Protein AF-A0A6G2DPB8-F1 (afdb_monomer)

Radius of gyration: 15.59 Å; Cα contacts (8 Å, |Δi|>4): 39; chains: 1; bounding box: 39×32×36 Å

pLDDT: mean 87.25, std 3.52, range [74.88, 92.69]

InterPro domains:
  IPR002303 Valine-tRNA ligase [PTHR11946] (1-89)
  IPR009080 Aminoacyl-tRNA synthetase, class Ia, anticodon-binding [SSF47323] (1-90)
  IPR013155 Methionyl/Valyl/Leucyl/Isoleucyl-tRNA synthetase, anticodon-binding [PF08264] (1-89)

Organism: Streptococcus pneumoniae (NCBI:txid1313)

Secondary structure (DSSP, 8-state):
-IIIIIHHHHHHHHSS-HHHHHHHHHHHHHHHHHHHHHHTTT-HHHHHHHHHHHSSS-GGGSPPP---GGG--HHHHHHHHHHHHHHHH-

Nearest PDB structures (foldseek):
  7tjl-assembly1_A-2  TM=4.862E-01  e=3.530E+00  synthetic construct
  2x9p-assembly1_A  TM=6.148E-01  e=6.608E+00  Streptomyces natalensis
  7cm6-assembly1_A  TM=4.542E-01  e=9.626E+00  Homo sapiens

Mean predicted aligned error: 5.49 Å

Solvent-accessible surface area (backbone atoms only — not comparable to full-atom values): 5507 Å² total; per-residue (Å²): 97,76,81,55,53,52,58,64,45,47,62,50,65,71,48,92,51,65,66,59,30,54,53,52,52,51,54,52,52,54,52,49,54,51,50,37,64,72,42,27,91,81,41,51,70,66,33,39,58,56,41,51,75,77,43,95,69,60,66,88,80,45,82,79,86,73,91,59,73,91,74,68,52,70,68,62,50,53,54,54,51,55,52,51,54,55,64,72,71,109

Structure (mmCIF, N/CA/C/O backbone):
data_AF-A0A6G2DPB8-F1
#
_entry.id 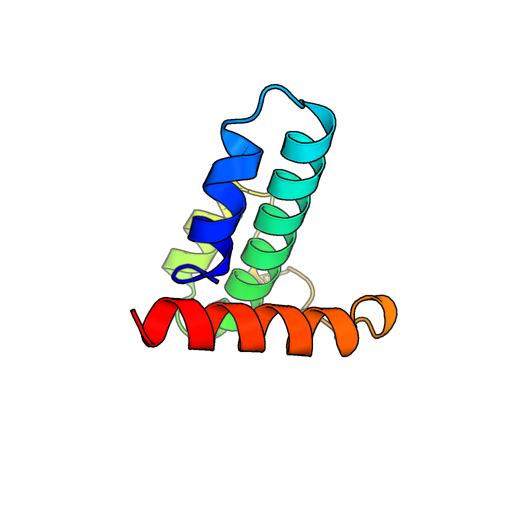  AF-A0A6G2DPB8-F1
#
loop_
_atom_site.group_PDB
_atom_site.id
_atom_site.type_symbol
_atom_site.label_atom_id
_atom_site.label_alt_id
_atom_site.label_comp_id
_atom_site.label_asym_id
_atom_site.label_entity_id
_atom_site.label_seq_id
_atom_site.pdbx_PDB_ins_code
_atom_site.Cartn_x
_atom_site.Cartn_y
_atom_site.Cartn_z
_atom_site.occupancy
_atom_site.B_iso_or_equiv
_atom_site.auth_seq_id
_atom_site.auth_comp_id
_atom_site.auth_asym_id
_atom_site.auth_atom_id
_atom_site.pdbx_PDB_model_num
ATOM 1 N N . PHE A 1 1 ? 6.139 -7.814 -1.017 1.00 74.88 1 PHE A N 1
ATOM 2 C CA . PHE A 1 1 ? 6.214 -6.379 -0.679 1.00 74.88 1 PHE A CA 1
ATOM 3 C C . PHE A 1 1 ? 7.506 -6.067 0.069 1.00 74.88 1 PHE A C 1
ATOM 5 O O . PHE A 1 1 ? 8.392 -5.509 -0.559 1.00 74.88 1 PHE A O 1
ATOM 12 N N . ALA A 1 2 ? 7.667 -6.501 1.326 1.00 78.62 2 ALA A N 1
ATOM 13 C CA . ALA A 1 2 ? 8.861 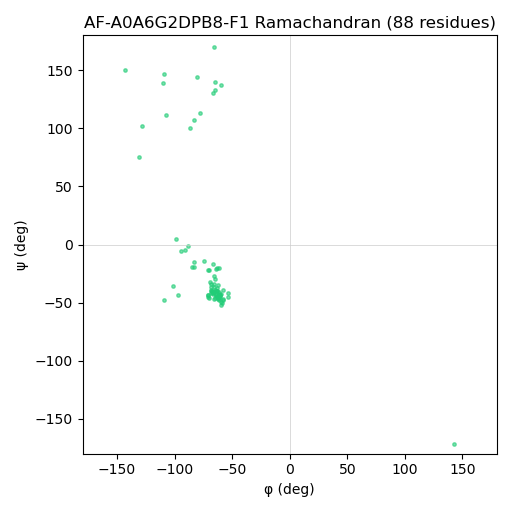-6.194 2.126 1.00 78.62 2 ALA A CA 1
ATOM 14 C C . ALA A 1 2 ? 10.181 -6.725 1.528 1.00 78.62 2 ALA A C 1
ATOM 16 O O . ALA A 1 2 ? 11.140 -5.979 1.446 1.00 78.62 2 ALA A O 1
ATOM 17 N N . ASP A 1 3 ? 10.200 -7.975 1.059 1.00 80.25 3 ASP A N 1
ATOM 18 C CA . ASP A 1 3 ? 11.432 -8.643 0.600 1.00 80.25 3 ASP A CA 1
ATOM 19 C C . ASP A 1 3 ? 11.994 -8.087 -0.722 1.00 80.25 3 ASP A C 1
ATOM 21 O O . ASP A 1 3 ? 13.182 -7.849 -0.856 1.00 80.25 3 ASP A O 1
ATOM 25 N N . TRP A 1 4 ? 11.129 -7.831 -1.706 1.00 83.50 4 TRP A N 1
ATOM 26 C CA . TRP A 1 4 ? 11.573 -7.429 -3.048 1.00 83.50 4 TRP A CA 1
ATOM 27 C C . TRP A 1 4 ? 11.277 -5.974 -3.372 1.00 83.50 4 TRP A C 1
ATOM 29 O O . TRP A 1 4 ? 12.138 -5.262 -3.864 1.00 83.50 4 TRP A O 1
ATOM 39 N N . TYR A 1 5 ? 10.052 -5.514 -3.119 1.00 83.69 5 TYR A N 1
ATOM 40 C CA . TYR A 1 5 ? 9.640 -4.189 -3.578 1.00 83.69 5 TYR A CA 1
ATOM 41 C C . TYR A 1 5 ? 10.337 -3.087 -2.777 1.00 83.69 5 TYR A C 1
ATOM 43 O O . TYR A 1 5 ? 10.895 -2.173 -3.367 1.00 83.69 5 TYR A O 1
ATOM 51 N N . VAL A 1 6 ? 10.388 -3.213 -1.446 1.00 84.69 6 VAL A N 1
ATOM 52 C CA . VAL A 1 6 ? 11.098 -2.237 -0.604 1.00 84.69 6 VAL A CA 1
ATOM 53 C C . VAL A 1 6 ? 12.585 -2.201 -0.951 1.00 84.69 6 VAL A C 1
ATOM 55 O O . VAL A 1 6 ? 13.125 -1.113 -1.120 1.00 84.69 6 VAL A O 1
ATOM 58 N N . GLU A 1 7 ? 13.222 -3.357 -1.141 1.00 85.94 7 GLU A N 1
ATOM 59 C CA . GLU A 1 7 ? 14.634 -3.439 -1.532 1.00 85.94 7 GLU A CA 1
ATOM 60 C C . GLU A 1 7 ? 14.908 -2.777 -2.890 1.00 85.94 7 GLU A C 1
ATOM 62 O O . GLU A 1 7 ? 15.786 -1.921 -2.976 1.00 85.94 7 GLU A O 1
ATOM 67 N N . LEU A 1 8 ? 14.104 -3.073 -3.919 1.00 83.62 8 LEU A N 1
ATOM 68 C CA . LEU A 1 8 ? 14.243 -2.467 -5.251 1.00 83.62 8 LEU A CA 1
ATOM 69 C C . LEU A 1 8 ? 14.034 -0.945 -5.228 1.00 83.62 8 LEU A C 1
ATOM 71 O O . LEU A 1 8 ? 14.699 -0.210 -5.949 1.00 83.62 8 LEU A O 1
ATOM 75 N N . THR A 1 9 ? 13.135 -0.444 -4.376 1.00 85.69 9 THR A N 1
ATOM 76 C CA . THR A 1 9 ? 12.865 1.001 -4.291 1.00 85.69 9 THR A CA 1
ATOM 77 C C . THR A 1 9 ? 13.956 1.803 -3.582 1.00 85.69 9 THR A C 1
ATOM 79 O O . THR A 1 9 ? 13.974 3.026 -3.716 1.00 85.69 9 THR A O 1
ATOM 82 N N . LYS A 1 10 ? 14.886 1.166 -2.852 1.00 85.62 10 LYS A N 1
ATOM 83 C CA . LYS A 1 10 ? 15.962 1.880 -2.139 1.00 85.62 10 LYS A CA 1
ATOM 84 C C . LYS A 1 10 ? 16.838 2.688 -3.088 1.00 85.62 10 LYS A C 1
ATOM 86 O O . LYS A 1 10 ? 17.151 3.830 -2.777 1.00 85.62 10 LYS A O 1
ATOM 91 N N . GLU A 1 11 ? 17.188 2.127 -4.243 1.00 84.81 11 GLU A N 1
ATOM 92 C CA . GLU A 1 11 ? 18.006 2.813 -5.249 1.00 84.81 11 GLU A CA 1
ATOM 93 C C . GLU A 1 11 ? 17.351 4.128 -5.695 1.00 84.81 11 GLU A C 1
ATOM 95 O O . GLU A 1 11 ? 17.973 5.188 -5.655 1.00 84.81 11 GLU A O 1
ATOM 100 N N . VAL A 1 12 ? 16.052 4.082 -6.003 1.00 84.69 12 VAL A N 1
ATOM 101 C CA . VAL A 1 12 ? 15.277 5.263 -6.409 1.00 84.69 12 VAL A CA 1
ATOM 102 C C . VAL A 1 12 ? 15.157 6.269 -5.262 1.00 84.69 12 VAL A C 1
ATOM 104 O O . VAL A 1 12 ? 15.315 7.472 -5.467 1.00 84.69 12 VAL A O 1
ATOM 107 N N . LEU A 1 13 ? 14.940 5.794 -4.033 1.00 82.50 13 LEU A N 1
ATOM 108 C CA . LEU A 1 13 ? 14.820 6.646 -2.847 1.00 82.50 13 LEU A CA 1
ATOM 109 C C . LEU A 1 13 ? 16.121 7.380 -2.484 1.00 82.50 13 LEU A C 1
ATOM 111 O O . LEU A 1 13 ? 16.045 8.458 -1.890 1.00 82.50 13 LEU A O 1
ATOM 115 N N . TYR A 1 14 ? 17.281 6.825 -2.843 1.00 85.25 14 TYR A N 1
ATOM 116 C CA . TYR A 1 14 ? 18.596 7.443 -2.643 1.00 85.25 14 TYR A CA 1
ATOM 117 C C . TYR A 1 14 ? 19.115 8.226 -3.858 1.00 85.25 14 TYR A C 1
ATOM 119 O O . TYR A 1 14 ? 20.150 8.876 -3.740 1.00 85.25 14 TYR A O 1
ATOM 127 N N . SER A 1 15 ? 18.417 8.191 -4.996 1.00 85.12 15 SER A N 1
ATOM 128 C CA . SER A 1 15 ? 18.786 8.959 -6.195 1.00 85.12 15 SER A CA 1
ATOM 129 C C . SER A 1 15 ? 18.663 10.476 -5.978 1.00 85.12 15 SER A C 1
ATOM 131 O O . SER A 1 15 ? 18.099 10.916 -4.984 1.00 85.12 15 SER A O 1
ATOM 133 N N . ASP A 1 16 ? 19.144 11.310 -6.899 1.00 83.94 16 ASP A N 1
ATOM 134 C CA . ASP A 1 16 ? 18.951 12.773 -6.826 1.00 83.94 16 ASP A CA 1
ATOM 135 C C . ASP A 1 16 ? 17.649 13.246 -7.505 1.00 83.94 16 ASP A C 1
ATOM 137 O O . ASP A 1 16 ? 17.338 14.438 -7.496 1.00 83.94 16 ASP A O 1
ATOM 141 N N . ASN A 1 17 ? 16.863 12.330 -8.089 1.00 86.69 17 ASN A N 1
ATOM 142 C CA . ASN A 1 17 ? 15.623 12.679 -8.779 1.00 86.69 17 ASN A CA 1
ATOM 143 C C . ASN A 1 17 ? 14.434 12.730 -7.808 1.00 86.69 17 ASN A C 1
ATOM 145 O O . ASN A 1 17 ? 13.851 11.709 -7.442 1.00 86.69 17 ASN A O 1
ATOM 149 N N . GLU A 1 18 ? 14.053 13.939 -7.403 1.00 85.38 18 GLU A N 1
ATOM 150 C CA . GLU A 1 18 ? 12.935 14.151 -6.480 1.00 85.38 18 GLU A CA 1
ATOM 151 C C . GLU A 1 18 ? 11.572 13.737 -7.062 1.00 85.38 18 GLU A C 1
ATOM 153 O O . GLU A 1 18 ? 10.711 13.285 -6.305 1.00 85.38 18 GLU A O 1
ATOM 158 N N . GLU A 1 19 ? 11.368 13.814 -8.382 1.00 86.75 19 GLU A N 1
ATOM 159 C CA . GLU A 1 19 ? 10.102 13.391 -9.000 1.00 86.75 19 GLU A CA 1
ATOM 160 C C . GLU A 1 19 ? 9.891 11.878 -8.840 1.00 86.75 19 GLU A C 1
ATOM 162 O O . GLU A 1 19 ? 8.844 11.433 -8.355 1.00 86.75 19 GLU A O 1
ATOM 167 N N . ASP A 1 20 ? 10.923 11.084 -9.131 1.00 84.81 20 ASP A N 1
ATOM 168 C CA . ASP A 1 20 ? 10.872 9.622 -9.018 1.00 84.81 20 ASP A CA 1
ATOM 169 C C . ASP A 1 20 ? 10.707 9.163 -7.563 1.00 84.81 20 ASP A C 1
ATOM 171 O O . ASP A 1 20 ? 10.002 8.184 -7.279 1.00 84.81 20 ASP A O 1
ATOM 175 N N . LYS A 1 21 ? 11.296 9.895 -6.607 1.00 85.62 21 LYS A N 1
ATOM 176 C CA . LYS A 1 21 ? 11.094 9.643 -5.173 1.00 85.62 21 LYS A CA 1
ATOM 177 C C . LYS A 1 21 ? 9.644 9.836 -4.765 1.00 85.62 21 LYS A C 1
ATOM 179 O O . LYS A 1 21 ? 9.108 9.005 -4.028 1.00 85.62 21 LYS A O 1
ATOM 184 N N . VAL A 1 22 ? 9.012 10.924 -5.206 1.00 88.38 22 VAL A N 1
ATOM 185 C CA . VAL A 1 22 ? 7.615 11.224 -4.863 1.00 88.38 22 VAL A CA 1
ATOM 186 C C . VAL A 1 22 ? 6.688 10.153 -5.428 1.00 88.38 22 VAL A C 1
ATOM 188 O O . VAL A 1 22 ? 5.823 9.650 -4.702 1.00 88.38 22 VAL A O 1
ATOM 191 N N . ILE A 1 23 ? 6.903 9.742 -6.681 1.00 88.62 23 ILE A N 1
ATOM 192 C CA . ILE A 1 23 ? 6.134 8.666 -7.317 1.00 88.62 23 ILE A CA 1
ATOM 193 C C . ILE A 1 23 ? 6.300 7.364 -6.524 1.00 88.62 23 ILE A C 1
ATOM 195 O O . ILE A 1 23 ? 5.313 6.766 -6.092 1.00 88.62 23 ILE A O 1
ATOM 199 N N . THR A 1 24 ? 7.540 6.965 -6.246 1.00 87.69 24 THR A N 1
ATOM 200 C CA . THR A 1 24 ? 7.850 5.711 -5.544 1.00 87.69 24 THR A CA 1
ATOM 201 C C . THR A 1 24 ? 7.251 5.670 -4.136 1.00 87.69 24 THR A C 1
ATOM 203 O O . THR A 1 24 ? 6.627 4.680 -3.750 1.00 87.69 24 THR A O 1
ATOM 206 N N . ARG A 1 25 ? 7.360 6.766 -3.371 1.00 88.06 25 ARG A N 1
ATOM 207 C CA . ARG A 1 25 ? 6.734 6.891 -2.041 1.00 88.06 25 ARG A CA 1
ATOM 208 C C . ARG A 1 25 ? 5.215 6.784 -2.111 1.00 88.06 25 ARG A C 1
ATOM 210 O O . ARG A 1 25 ? 4.617 6.122 -1.266 1.00 88.06 25 ARG A O 1
ATOM 217 N N . SER A 1 26 ? 4.600 7.393 -3.122 1.00 89.69 26 SER A N 1
ATOM 218 C CA . SER A 1 26 ? 3.148 7.341 -3.314 1.00 89.69 26 SER A CA 1
ATOM 219 C C . SER A 1 26 ? 2.672 5.912 -3.584 1.00 89.69 26 SER A C 1
ATOM 221 O O . SER A 1 26 ? 1.700 5.463 -2.978 1.00 89.69 26 SER A O 1
ATOM 223 N N . VAL A 1 27 ? 3.390 5.159 -4.426 1.00 90.94 27 VAL A N 1
ATOM 224 C CA . VAL A 1 27 ? 3.060 3.752 -4.712 1.00 90.94 27 VAL A CA 1
ATOM 225 C C . VAL A 1 27 ? 3.288 2.857 -3.487 1.00 90.94 27 VAL A C 1
ATOM 227 O O . VAL A 1 27 ? 2.460 1.986 -3.201 1.00 90.94 27 VAL A O 1
ATOM 230 N N . LEU A 1 28 ? 4.362 3.090 -2.720 1.00 89.81 28 LEU A N 1
ATOM 231 C CA . LEU A 1 28 ? 4.630 2.383 -1.461 1.00 89.81 28 LEU A CA 1
ATOM 232 C C . LEU A 1 28 ? 3.499 2.583 -0.447 1.00 89.81 28 LEU A C 1
ATOM 234 O O . LEU A 1 28 ? 2.983 1.600 0.087 1.00 89.81 28 LEU A O 1
ATOM 238 N N . LEU A 1 29 ? 3.087 3.833 -0.218 1.00 90.25 29 LEU A N 1
ATOM 239 C CA . LEU A 1 29 ? 1.990 4.162 0.694 1.00 90.25 29 LEU A CA 1
ATOM 240 C C . LEU A 1 29 ? 0.660 3.573 0.221 1.00 90.25 29 LEU A C 1
ATOM 242 O O . LEU A 1 29 ? -0.052 2.967 1.018 1.00 90.25 29 LEU A O 1
ATOM 246 N N . TYR A 1 30 ? 0.351 3.684 -1.074 1.00 90.44 30 TYR A N 1
ATOM 247 C CA . TYR A 1 30 ? -0.858 3.095 -1.648 1.00 90.44 30 TYR A CA 1
ATOM 248 C C . TYR A 1 30 ? -0.908 1.579 -1.428 1.00 90.44 30 TYR A C 1
ATOM 250 O O . TYR A 1 30 ? -1.916 1.042 -0.973 1.00 90.44 30 TYR A O 1
ATOM 258 N N . THR A 1 31 ? 0.190 0.878 -1.713 1.00 90.88 31 THR A N 1
ATOM 259 C CA . THR A 1 31 ? 0.253 -0.582 -1.570 1.00 90.88 31 THR A CA 1
ATOM 260 C C . THR A 1 31 ? 0.168 -1.000 -0.102 1.00 90.88 31 THR A C 1
ATOM 262 O O . THR A 1 31 ? -0.536 -1.958 0.222 1.00 90.88 31 THR A O 1
ATOM 265 N N . LEU A 1 32 ? 0.834 -0.265 0.795 1.00 90.31 32 LEU A N 1
ATOM 266 C CA . LEU A 1 32 ? 0.771 -0.502 2.235 1.00 90.31 32 LEU A CA 1
ATOM 267 C C . LEU A 1 32 ? -0.658 -0.333 2.775 1.00 90.31 32 LEU A C 1
ATOM 269 O O . LEU A 1 32 ? -1.130 -1.221 3.479 1.00 90.31 32 LEU A O 1
ATOM 273 N N . ASP A 1 33 ? -1.375 0.730 2.389 1.00 90.12 33 ASP A N 1
ATOM 274 C CA . ASP A 1 33 ? -2.789 0.940 2.750 1.00 90.12 33 ASP A CA 1
ATOM 275 C C . ASP A 1 33 ? -3.658 -0.269 2.366 1.00 90.12 33 ASP A C 1
ATOM 277 O O . ASP A 1 33 ? -4.445 -0.763 3.176 1.00 90.12 33 ASP A O 1
ATOM 281 N N . LYS A 1 34 ? -3.485 -0.807 1.153 1.00 90.88 34 LYS A N 1
ATOM 282 C CA . LYS A 1 34 ? -4.248 -1.982 0.703 1.00 90.88 34 LYS A CA 1
ATOM 283 C C . LYS A 1 34 ? -3.901 -3.234 1.506 1.00 90.88 34 LYS A C 1
ATOM 285 O O . LYS A 1 34 ? -4.812 -3.968 1.883 1.00 90.88 34 LYS A O 1
ATOM 290 N N . ILE A 1 35 ? -2.622 -3.458 1.815 1.00 90.94 35 ILE A N 1
ATOM 291 C CA . ILE A 1 35 ? -2.185 -4.588 2.649 1.00 90.94 35 ILE A CA 1
ATOM 292 C C . ILE A 1 35 ? -2.789 -4.487 4.054 1.00 90.94 35 ILE A C 1
ATOM 294 O O . ILE A 1 35 ? -3.320 -5.479 4.551 1.00 90.94 35 ILE A O 1
ATOM 298 N N . LEU A 1 36 ? -2.761 -3.305 4.678 1.00 90.44 36 LEU A N 1
ATOM 299 C CA . LEU A 1 36 ? -3.325 -3.094 6.014 1.00 90.44 36 LEU A CA 1
ATOM 300 C C . LEU A 1 36 ? -4.827 -3.397 6.043 1.00 90.44 36 LEU A C 1
ATOM 302 O O . LEU A 1 36 ? -5.281 -4.111 6.934 1.00 90.44 36 LEU A O 1
ATOM 306 N N . ARG A 1 37 ? -5.586 -2.945 5.036 1.00 90.12 37 ARG A N 1
ATOM 307 C CA . ARG A 1 37 ? -7.032 -3.223 4.932 1.00 90.12 37 ARG A CA 1
ATOM 308 C C . ARG A 1 37 ? -7.336 -4.709 4.774 1.00 90.12 37 ARG A C 1
ATOM 310 O O . ARG A 1 37 ? -8.288 -5.204 5.368 1.00 90.12 37 ARG A O 1
ATOM 317 N N . LEU A 1 38 ? -6.532 -5.426 3.988 1.00 91.00 38 LEU A N 1
ATOM 318 C CA . LEU A 1 38 ? -6.672 -6.877 3.821 1.00 91.00 38 LEU A CA 1
ATOM 319 C C . LEU A 1 38 ? -6.318 -7.641 5.104 1.00 91.00 38 LEU A C 1
ATOM 321 O O . LEU A 1 38 ? -6.921 -8.672 5.390 1.00 91.00 38 LEU A O 1
ATOM 325 N N . LEU A 1 39 ? -5.349 -7.138 5.871 1.00 92.12 39 LEU A N 1
ATOM 326 C CA . LEU A 1 39 ? -4.843 -7.776 7.086 1.00 92.12 39 LEU A CA 1
ATOM 327 C C . LEU A 1 39 ? -5.673 -7.451 8.336 1.00 92.12 39 LEU A C 1
ATOM 329 O O . LEU A 1 39 ? -5.609 -8.183 9.325 1.00 92.12 39 LEU A O 1
ATOM 333 N N . HIS A 1 40 ? -6.467 -6.380 8.297 1.00 89.69 40 HIS A N 1
ATOM 334 C CA . HIS A 1 40 ? -7.246 -5.897 9.433 1.00 89.69 40 HIS A CA 1
ATOM 335 C C . HIS A 1 40 ? -8.165 -6.946 10.091 1.00 89.69 40 HIS A C 1
ATOM 337 O O . HIS A 1 40 ? -8.147 -7.036 11.319 1.00 89.69 40 HIS A O 1
ATOM 343 N N . PRO A 1 41 ? -8.887 -7.813 9.346 1.00 90.00 41 PRO A N 1
ATOM 344 C CA . PRO A 1 41 ? -9.707 -8.867 9.953 1.00 90.00 41 PRO A CA 1
ATOM 345 C C . PRO A 1 41 ? -8.912 -9.890 10.782 1.00 90.00 41 PRO A C 1
ATOM 347 O O . PRO A 1 41 ? -9.493 -10.591 11.605 1.00 90.00 41 PRO A O 1
ATOM 350 N N . ILE A 1 42 ? -7.597 -9.998 10.555 1.00 92.69 42 ILE A N 1
ATOM 351 C CA . ILE A 1 42 ? -6.708 -10.951 11.232 1.00 92.69 42 ILE A CA 1
ATOM 352 C C . ILE A 1 42 ? -5.981 -10.277 12.404 1.00 92.69 42 ILE A C 1
ATOM 354 O O . ILE A 1 42 ? -5.871 -10.861 13.480 1.00 92.69 42 ILE A O 1
ATOM 358 N N . MET A 1 43 ? -5.478 -9.051 12.211 1.00 91.50 43 MET A N 1
ATOM 359 C CA . MET A 1 43 ? -4.706 -8.304 13.215 1.00 91.50 43 MET A CA 1
ATOM 360 C C . MET A 1 43 ? -5.234 -6.870 13.383 1.00 91.50 43 MET A C 1
ATOM 362 O O . MET A 1 43 ? -4.597 -5.919 12.917 1.00 91.50 43 MET A O 1
ATOM 366 N N . PRO A 1 44 ? -6.378 -6.678 14.061 1.00 88.88 44 PRO A N 1
ATOM 367 C CA . PRO A 1 44 ? -7.079 -5.396 14.061 1.00 88.88 44 PRO A CA 1
ATOM 368 C C . PRO A 1 44 ? -6.310 -4.277 14.770 1.00 88.88 44 PRO A C 1
ATOM 370 O O . PRO A 1 44 ? -6.233 -3.171 14.253 1.00 88.88 44 PRO A O 1
ATOM 373 N N . PHE A 1 45 ? -5.679 -4.558 15.912 1.00 90.06 45 PHE A N 1
ATOM 374 C CA . PHE A 1 45 ? -5.012 -3.519 16.707 1.00 90.06 45 PHE A CA 1
ATOM 375 C C . PHE A 1 45 ? -3.735 -2.981 16.051 1.00 90.06 45 PHE A C 1
ATOM 377 O O . PHE A 1 45 ? -3.516 -1.777 16.017 1.00 90.06 45 PHE A O 1
ATOM 384 N N . VAL A 1 46 ? -2.901 -3.869 15.500 1.00 90.12 46 VAL A N 1
ATOM 385 C CA . VAL A 1 46 ? -1.638 -3.472 14.855 1.00 90.12 46 VAL A CA 1
ATOM 386 C C . VAL A 1 46 ? -1.910 -2.705 13.564 1.00 90.12 46 VAL A C 1
ATOM 388 O O . VAL A 1 46 ? -1.250 -1.712 13.280 1.00 90.12 46 VAL A O 1
ATOM 391 N N . THR A 1 47 ? -2.889 -3.159 12.777 1.00 90.81 47 THR A N 1
ATOM 392 C CA . THR A 1 47 ? -3.247 -2.493 11.519 1.00 90.81 47 THR A CA 1
ATOM 393 C C . THR A 1 47 ? -3.890 -1.130 11.750 1.00 90.81 47 THR A C 1
ATOM 395 O O . THR A 1 47 ? -3.581 -0.214 10.997 1.00 90.81 47 THR A O 1
ATOM 398 N N . GLU A 1 48 ? -4.705 -0.971 12.798 1.00 89.00 48 GLU A N 1
ATOM 399 C CA . GLU A 1 48 ? -5.297 0.316 13.184 1.00 89.00 48 GLU A CA 1
ATOM 400 C C . GLU A 1 48 ? -4.227 1.327 13.620 1.00 89.00 48 GLU A C 1
ATOM 402 O O . GLU A 1 48 ? -4.224 2.457 13.140 1.00 89.00 48 GLU A O 1
ATOM 407 N N . GLU A 1 49 ? -3.274 0.912 14.461 1.00 90.38 49 GLU A N 1
ATOM 408 C CA . GLU A 1 49 ? -2.190 1.788 14.927 1.00 90.38 49 GLU A CA 1
ATOM 409 C C . GLU A 1 49 ? -1.324 2.291 13.762 1.00 90.38 49 GLU A C 1
ATOM 411 O O . GLU A 1 49 ? -1.021 3.479 13.663 1.00 90.38 49 GLU A O 1
ATOM 416 N N . ILE A 1 50 ? -0.958 1.400 12.833 1.00 89.06 50 ILE A N 1
ATOM 417 C CA . ILE A 1 50 ? -0.176 1.781 11.648 1.00 89.06 50 ILE A CA 1
ATOM 418 C C . ILE A 1 50 ? -1.010 2.677 10.721 1.00 89.06 50 ILE A C 1
ATOM 420 O O . ILE A 1 50 ? -0.493 3.653 10.180 1.00 89.06 50 ILE A O 1
ATOM 424 N N . PHE A 1 51 ? -2.297 2.371 10.531 1.00 88.44 51 PHE A N 1
ATOM 425 C CA . PHE A 1 51 ? -3.184 3.162 9.679 1.00 88.44 51 PHE A CA 1
ATOM 426 C C . PHE A 1 51 ? -3.368 4.590 10.208 1.00 88.44 51 PH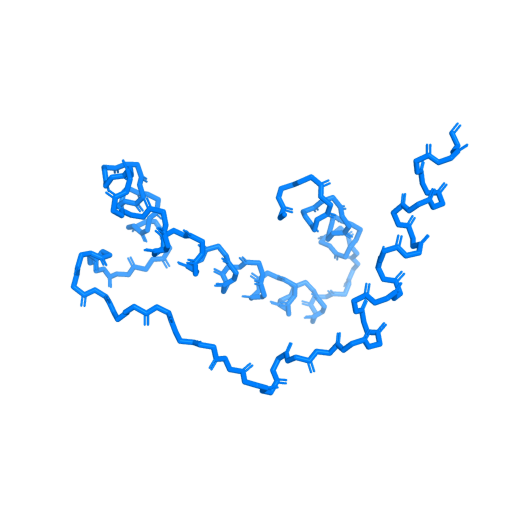E A C 1
ATOM 428 O O . PHE A 1 51 ? -3.303 5.532 9.419 1.00 88.44 51 PHE A O 1
ATOM 435 N N . GLY A 1 52 ? -3.487 4.761 11.528 1.00 88.00 52 GLY A N 1
ATOM 436 C CA . GLY A 1 52 ? -3.592 6.072 12.174 1.00 88.00 52 GLY A CA 1
ATOM 437 C C . GLY A 1 52 ? -2.363 6.971 11.992 1.00 88.00 52 GLY A C 1
ATOM 438 O O . GLY A 1 52 ? -2.477 8.189 12.100 1.00 88.00 52 GLY A O 1
ATOM 439 N N . GLN A 1 53 ? -1.193 6.409 11.663 1.00 88.25 53 GLN A N 1
ATOM 440 C CA . GLN A 1 53 ? -0.005 7.197 11.302 1.00 88.25 53 GLN A CA 1
ATOM 441 C C . GLN A 1 53 ? 0.007 7.646 9.835 1.00 88.25 53 GLN A C 1
ATOM 443 O O . GLN A 1 53 ? 0.750 8.559 9.477 1.00 88.25 53 GLN A O 1
ATOM 448 N N . ILE A 1 54 ? -0.777 6.992 8.975 1.00 85.06 54 ILE A N 1
ATOM 449 C CA . ILE A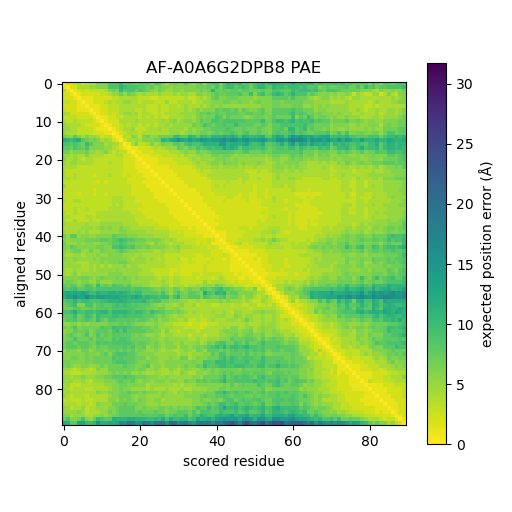 1 54 ? -0.778 7.212 7.523 1.00 85.06 54 ILE A CA 1
ATOM 450 C C . ILE A 1 54 ? -1.966 8.079 7.094 1.00 85.06 54 ILE A C 1
ATOM 452 O O . ILE A 1 54 ? -1.848 8.867 6.156 1.00 85.06 54 ILE A O 1
ATOM 456 N N . SER A 1 55 ? -3.120 7.924 7.743 1.00 81.81 55 SER A N 1
ATOM 457 C CA . SER A 1 55 ? -4.363 8.591 7.363 1.00 81.81 55 SER A CA 1
ATOM 458 C C . SER A 1 55 ? -5.174 8.997 8.589 1.00 81.81 55 SER A C 1
ATOM 460 O O . SER A 1 55 ? -5.138 8.337 9.625 1.00 81.81 55 SER A O 1
ATOM 462 N N . GLU A 1 56 ? -5.944 10.075 8.459 1.00 75.38 56 GLU A N 1
ATOM 463 C CA . GLU A 1 56 ? -6.912 10.472 9.476 1.00 75.38 56 GLU A CA 1
ATOM 464 C C . GLU A 1 56 ? -8.159 9.582 9.370 1.00 75.38 56 GLU A C 1
ATOM 466 O O . GLU A 1 56 ? -8.896 9.633 8.383 1.00 75.38 56 GLU A O 1
ATOM 471 N N . GLY A 1 57 ? -8.405 8.750 10.384 1.00 79.75 57 GLY A N 1
ATOM 472 C CA . GLY A 1 57 ? -9.597 7.906 10.462 1.00 79.75 57 GLY A CA 1
ATOM 473 C C . GLY A 1 57 ? -9.328 6.531 11.064 1.00 79.75 57 GLY A C 1
ATOM 474 O O . GLY A 1 57 ? -8.244 6.259 11.566 1.00 79.75 57 GLY A O 1
ATOM 475 N N . SER A 1 58 ? -10.342 5.667 10.999 1.00 84.06 58 SER A N 1
ATOM 476 C CA . SER A 1 58 ? -10.256 4.272 11.439 1.00 84.06 58 SER A CA 1
ATOM 477 C C . SER A 1 58 ? -10.304 3.343 10.236 1.00 84.06 58 SER A C 1
ATOM 479 O O . SER A 1 58 ? -11.104 3.554 9.320 1.00 84.06 58 SER A O 1
ATOM 481 N N . ILE A 1 59 ? -9.489 2.289 10.235 1.00 87.25 59 ILE A N 1
ATOM 482 C CA . ILE A 1 59 ? -9.486 1.321 9.136 1.00 87.25 59 ILE A CA 1
ATOM 483 C C . ILE A 1 59 ? -10.772 0.477 9.132 1.00 87.25 59 ILE A C 1
ATOM 485 O O . ILE A 1 59 ? -11.180 -0.020 8.084 1.00 87.25 59 ILE A O 1
ATOM 489 N N . VAL A 1 60 ? -11.454 0.383 10.281 1.00 85.00 60 VAL A N 1
ATOM 490 C CA . VAL A 1 60 ? -12.705 -0.368 10.477 1.00 85.00 60 VAL A CA 1
ATOM 491 C C . VAL A 1 60 ? -13.843 0.189 9.617 1.00 85.00 60 VAL A C 1
ATOM 493 O O . VAL A 1 60 ? -14.665 -0.566 9.101 1.00 85.00 60 VAL A O 1
ATOM 496 N N . THR A 1 61 ? -13.914 1.514 9.460 1.00 85.62 61 THR A N 1
ATOM 497 C CA . THR A 1 61 ? -14.946 2.188 8.651 1.00 85.62 61 THR A CA 1
ATOM 498 C C . THR A 1 61 ? -14.517 2.387 7.201 1.00 85.62 61 THR A C 1
ATOM 500 O O . THR A 1 61 ? -15.290 2.872 6.373 1.00 85.62 61 THR A O 1
ATOM 503 N N . ALA A 1 62 ? -13.277 2.029 6.881 1.00 85.12 62 ALA A N 1
ATOM 504 C CA . ALA A 1 62 ? -12.684 2.306 5.597 1.00 85.12 62 ALA A CA 1
ATOM 505 C C . ALA A 1 62 ? -13.152 1.281 4.545 1.00 85.12 62 ALA A C 1
ATOM 507 O O . ALA A 1 62 ? -13.325 0.096 4.825 1.00 85.12 62 ALA A O 1
ATOM 508 N N . ALA A 1 63 ? -13.346 1.731 3.301 1.00 87.50 63 ALA A N 1
ATOM 509 C CA . ALA A 1 63 ? -13.815 0.857 2.225 1.00 87.50 63 ALA A CA 1
ATOM 510 C C . ALA A 1 63 ? -12.856 -0.323 1.973 1.00 87.50 63 ALA A C 1
ATOM 512 O O . ALA A 1 63 ? -11.631 -0.148 1.917 1.00 87.50 63 ALA A O 1
ATOM 513 N N . TYR A 1 64 ? -13.424 -1.515 1.780 1.00 87.12 64 TYR A N 1
ATOM 514 C CA . TYR A 1 64 ? -12.653 -2.704 1.434 1.00 87.12 64 TYR A CA 1
ATOM 515 C C . TYR A 1 64 ? -11.999 -2.531 0.050 1.00 87.12 64 TYR A C 1
ATOM 517 O O . TYR A 1 64 ? -12.629 -1.976 -0.855 1.00 87.12 64 TYR A O 1
ATOM 525 N N . PRO A 1 65 ? -10.741 -2.965 -0.143 1.00 88.94 65 PRO A N 1
ATOM 526 C CA . PRO A 1 65 ? -10.047 -2.795 -1.411 1.00 88.94 65 PRO A CA 1
ATOM 527 C C . PRO A 1 65 ? -10.710 -3.596 -2.537 1.00 88.94 65 PRO A C 1
ATOM 529 O O . PRO A 1 65 ? -10.990 -4.784 -2.398 1.00 88.94 65 PRO A O 1
ATOM 532 N N . THR A 1 66 ? -10.917 -2.942 -3.678 1.00 89.25 66 THR A N 1
ATOM 533 C CA . THR A 1 66 ? -11.413 -3.557 -4.914 1.00 89.25 66 THR A CA 1
ATOM 534 C C . THR A 1 66 ? -10.304 -3.626 -5.953 1.00 89.25 66 THR A C 1
ATOM 536 O O . THR A 1 66 ? -9.458 -2.733 -6.026 1.00 89.25 66 THR A O 1
ATOM 539 N N . VAL A 1 67 ? -10.325 -4.665 -6.785 1.00 89.25 67 VAL A N 1
ATOM 540 C CA . VAL A 1 67 ? -9.364 -4.818 -7.884 1.00 89.25 67 VAL A CA 1
ATOM 541 C C . VAL A 1 67 ? -9.590 -3.713 -8.916 1.00 89.25 67 VAL A C 1
ATOM 543 O O . VAL A 1 67 ? -10.718 -3.489 -9.352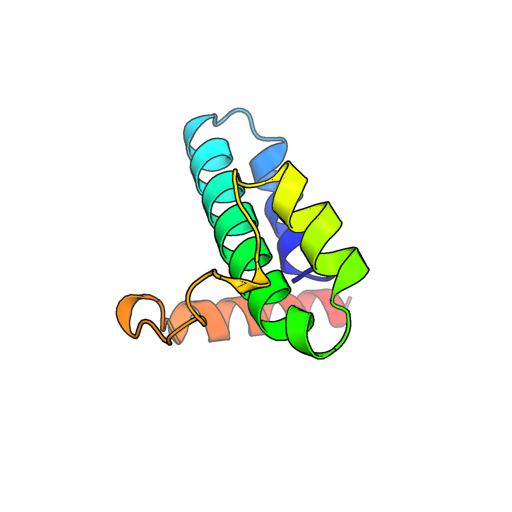 1.00 89.25 67 VAL A O 1
ATOM 546 N N . ASN A 1 68 ? -8.514 -3.033 -9.310 1.00 89.31 68 ASN A N 1
ATOM 547 C CA . ASN A 1 68 ? -8.522 -2.094 -10.425 1.00 89.31 68 ASN A CA 1
ATOM 548 C C . ASN A 1 68 ? -7.763 -2.711 -11.602 1.00 89.31 68 ASN A C 1
ATOM 550 O O . ASN A 1 68 ? -6.544 -2.856 -11.541 1.00 89.31 68 ASN A O 1
ATOM 554 N N . LEU A 1 69 ? -8.486 -3.037 -12.673 1.00 88.56 69 LEU A N 1
ATOM 555 C CA . LEU A 1 69 ? -7.924 -3.661 -13.875 1.00 88.56 69 LEU A CA 1
ATOM 556 C C . LEU A 1 69 ? -6.910 -2.760 -14.596 1.00 88.56 69 LEU A C 1
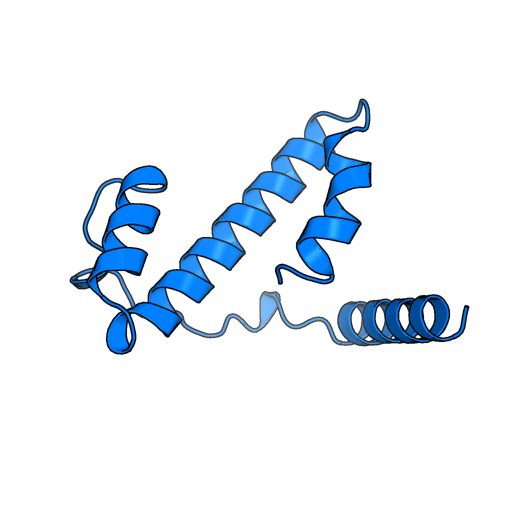ATOM 558 O O . LEU A 1 69 ? -6.053 -3.258 -15.312 1.00 88.56 69 LEU A O 1
ATOM 562 N N . ALA A 1 70 ? -6.950 -1.440 -14.380 1.00 89.62 70 ALA A N 1
ATOM 563 C CA . ALA A 1 70 ? -5.965 -0.523 -14.957 1.00 89.62 70 ALA A CA 1
ATOM 564 C C . ALA A 1 70 ? -4.543 -0.714 -14.396 1.00 89.62 70 ALA A C 1
ATOM 566 O O . ALA A 1 70 ? -3.588 -0.222 -14.988 1.00 89.62 70 ALA A O 1
ATOM 567 N N . PHE A 1 71 ? -4.399 -1.393 -13.253 1.00 85.75 71 PHE A N 1
ATOM 568 C CA . PHE A 1 71 ? -3.102 -1.703 -12.643 1.00 85.75 71 PHE A CA 1
ATOM 569 C C . PHE A 1 71 ? -2.618 -3.124 -12.955 1.00 85.75 71 PHE A C 1
ATOM 571 O O . PHE A 1 71 ? -1.599 -3.557 -12.417 1.00 85.75 71 PHE A O 1
ATOM 578 N N . GLU A 1 72 ? -3.339 -3.862 -13.799 1.00 87.38 72 GLU A N 1
ATOM 579 C CA . GLU A 1 72 ? -2.928 -5.188 -14.243 1.00 87.38 72 GLU A CA 1
ATOM 580 C C . GLU A 1 72 ? -1.936 -5.064 -15.407 1.00 87.38 72 GLU A C 1
ATOM 582 O O . GLU A 1 72 ? -2.304 -4.710 -16.525 1.00 87.38 72 GLU A O 1
ATOM 587 N N . ASP A 1 73 ? -0.662 -5.355 -15.133 1.00 90.12 73 ASP A N 1
ATOM 588 C CA . ASP A 1 73 ? 0.410 -5.331 -16.130 1.00 90.12 73 ASP A CA 1
ATOM 589 C C . ASP A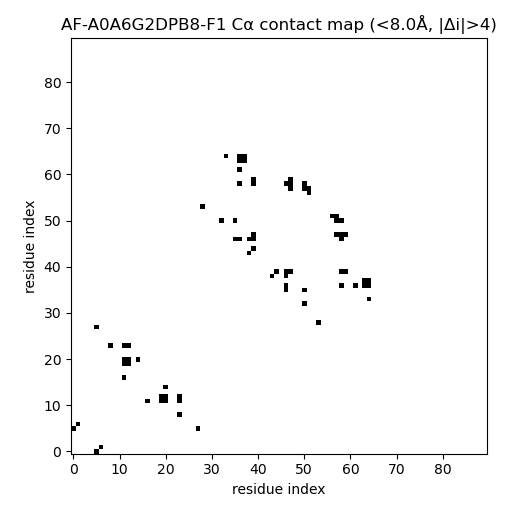 1 73 ? 1.200 -6.650 -16.114 1.00 90.12 73 ASP A C 1
ATOM 591 O O . ASP A 1 73 ? 2.055 -6.907 -15.258 1.00 90.12 73 ASP A O 1
ATOM 595 N N . LEU A 1 74 ? 0.902 -7.499 -17.100 1.00 87.88 74 LEU A N 1
ATOM 596 C CA . LEU A 1 74 ? 1.555 -8.795 -17.298 1.00 87.88 74 LEU A CA 1
ATOM 597 C C . LEU A 1 74 ? 3.019 -8.671 -17.741 1.00 87.88 74 LEU A C 1
ATOM 599 O O . LEU A 1 74 ? 3.839 -9.529 -17.393 1.00 87.88 74 LEU A O 1
ATOM 603 N N . ALA A 1 75 ? 3.363 -7.626 -18.498 1.00 90.38 75 ALA A N 1
ATOM 604 C CA . ALA A 1 75 ? 4.728 -7.417 -18.966 1.00 90.38 75 ALA A CA 1
ATOM 605 C C . ALA A 1 75 ? 5.635 -7.034 -17.791 1.00 90.38 75 ALA A C 1
ATOM 607 O O . ALA A 1 75 ? 6.696 -7.637 -17.608 1.00 90.38 75 ALA A O 1
ATOM 608 N N . ALA A 1 76 ? 5.176 -6.111 -16.940 1.00 86.69 76 ALA A N 1
ATOM 609 C CA . ALA A 1 76 ? 5.875 -5.730 -15.717 1.00 86.69 76 ALA A CA 1
ATOM 610 C C . ALA A 1 76 ? 6.027 -6.914 -14.749 1.00 86.69 76 ALA A C 1
ATOM 612 O O . ALA A 1 76 ? 7.109 -7.125 -14.198 1.00 86.69 76 ALA A O 1
ATOM 613 N N . HIS A 1 77 ? 4.979 -7.730 -14.580 1.00 86.81 77 HIS A N 1
ATOM 614 C CA . HIS A 1 77 ? 5.037 -8.918 -13.724 1.00 86.81 77 HIS A CA 1
ATOM 615 C C . HIS A 1 77 ? 6.124 -9.906 -14.174 1.00 86.81 77 HIS A C 1
ATOM 617 O O . HIS A 1 77 ? 6.973 -10.307 -13.377 1.00 86.81 77 HIS A O 1
ATOM 623 N N . THR A 1 78 ? 6.137 -10.245 -15.466 1.00 89.25 78 THR A N 1
ATOM 624 C CA . THR A 1 78 ? 7.099 -11.201 -16.040 1.00 89.25 78 THR A CA 1
ATOM 625 C C . THR A 1 78 ? 8.537 -10.677 -15.967 1.00 89.25 78 THR A C 1
ATOM 627 O O . THR A 1 78 ? 9.465 -11.429 -15.659 1.00 89.25 78 THR A O 1
ATOM 630 N N . GLY A 1 79 ? 8.730 -9.376 -16.213 1.00 87.81 79 GLY A N 1
ATOM 631 C CA . GLY A 1 79 ? 10.040 -8.733 -16.110 1.00 87.81 79 GLY A CA 1
ATOM 632 C C . GLY A 1 79 ? 10.614 -8.789 -14.693 1.00 87.81 79 GLY A C 1
ATOM 633 O O . GLY A 1 79 ? 11.776 -9.152 -14.511 1.00 87.81 79 GLY A O 1
ATOM 634 N N . VAL A 1 80 ? 9.793 -8.495 -13.680 1.00 88.75 80 VAL A N 1
ATOM 635 C CA . VAL A 1 80 ? 10.224 -8.538 -12.275 1.00 88.75 80 VAL A CA 1
ATOM 636 C C . VAL A 1 80 ? 10.513 -9.969 -11.816 1.00 88.75 80 VAL A C 1
ATOM 638 O O . VAL A 1 80 ? 11.499 -10.173 -11.116 1.00 88.75 80 VAL A O 1
ATOM 641 N N . GLU A 1 81 ? 9.715 -10.967 -12.206 1.00 89.31 81 GLU A N 1
ATOM 642 C CA . GLU A 1 81 ? 10.017 -12.374 -11.881 1.00 89.31 81 GLU A CA 1
ATOM 643 C C . GLU A 1 81 ? 11.353 -12.828 -12.484 1.00 89.31 81 GLU A C 1
ATOM 645 O O . GLU A 1 81 ? 12.187 -13.381 -11.771 1.00 89.31 81 GLU A O 1
ATOM 650 N N . SER A 1 82 ? 11.622 -12.478 -13.746 1.00 88.56 82 SER A N 1
ATOM 651 C CA . SER A 1 82 ? 12.905 -12.793 -14.394 1.00 88.56 82 SER A CA 1
ATOM 652 C C . SER A 1 82 ? 14.100 -12.197 -13.635 1.00 88.56 82 SER A C 1
ATOM 654 O O . SER A 1 82 ? 15.141 -12.838 -13.491 1.00 88.56 82 SER A O 1
ATOM 656 N N . LEU A 1 83 ? 13.951 -10.972 -13.116 1.00 87.88 83 LEU A N 1
ATOM 657 C CA . LEU A 1 83 ? 14.978 -10.313 -12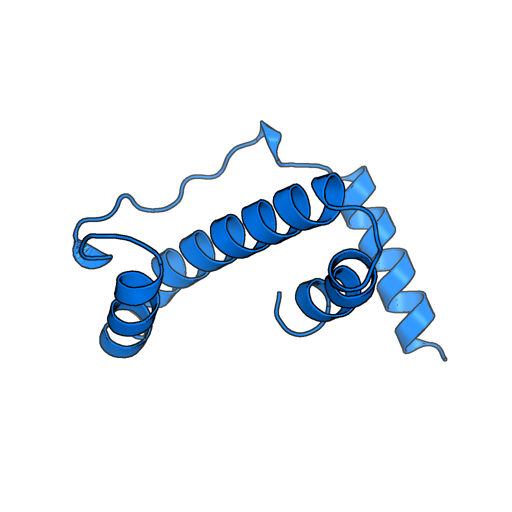.308 1.00 87.88 83 LEU A CA 1
ATOM 658 C C . LEU A 1 83 ? 15.201 -11.034 -10.970 1.00 87.88 83 LEU A C 1
ATOM 660 O O . LEU A 1 83 ? 16.347 -11.221 -10.558 1.00 87.88 83 LEU A O 1
ATOM 664 N N . LYS A 1 84 ? 14.124 -11.457 -10.296 1.00 87.69 84 LYS A N 1
ATOM 665 C CA . LYS A 1 84 ? 14.221 -12.203 -9.031 1.00 87.69 84 LYS A CA 1
ATOM 666 C C . LYS A 1 84 ? 14.967 -13.518 -9.206 1.00 87.69 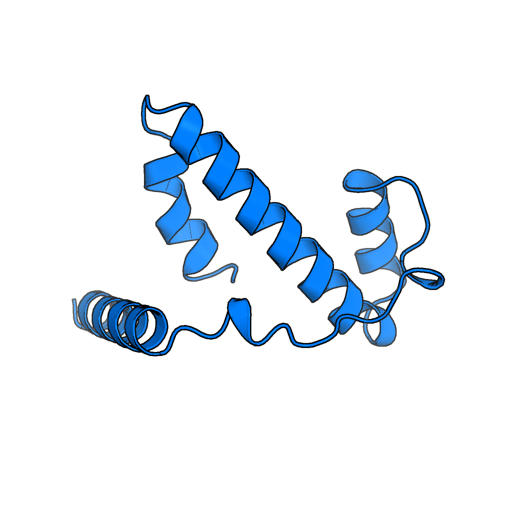84 LYS A C 1
ATOM 668 O O . LYS A 1 84 ? 15.806 -13.849 -8.370 1.00 87.69 84 LYS A O 1
ATOM 673 N N . ASP A 1 85 ? 14.669 -14.248 -10.276 1.00 89.94 85 ASP A N 1
ATOM 674 C CA . ASP A 1 85 ? 15.314 -15.528 -10.569 1.00 89.94 85 ASP A CA 1
ATOM 675 C C . ASP A 1 85 ? 16.810 -15.358 -10.838 1.00 89.94 85 ASP A C 1
ATOM 677 O O . ASP A 1 85 ? 17.616 -16.138 -10.334 1.00 89.94 85 ASP A O 1
ATOM 681 N N . LEU A 1 86 ? 17.197 -14.294 -11.550 1.00 90.56 86 LEU A N 1
ATOM 682 C CA . LEU A 1 86 ? 18.603 -13.967 -11.782 1.00 90.56 86 LEU A CA 1
ATOM 683 C C . LEU A 1 86 ? 19.336 -13.672 -10.467 1.00 90.56 86 LEU A C 1
ATOM 685 O O . LEU A 1 86 ? 20.409 -14.219 -10.238 1.00 90.56 86 LEU A O 1
ATOM 689 N N . ILE A 1 87 ? 18.751 -12.854 -9.586 1.00 87.75 87 ILE A N 1
ATOM 690 C CA . ILE A 1 87 ? 19.362 -12.486 -8.297 1.00 87.75 87 ILE A CA 1
ATOM 691 C C . ILE A 1 87 ? 19.486 -13.702 -7.367 1.00 87.75 87 ILE A C 1
ATOM 693 O O . ILE A 1 87 ? 20.474 -13.819 -6.654 1.00 87.75 87 ILE A O 1
ATOM 697 N N . ARG A 1 88 ? 18.514 -14.625 -7.379 1.00 87.12 88 ARG A N 1
ATOM 698 C CA . ARG A 1 88 ? 18.566 -15.869 -6.586 1.00 87.12 88 ARG A CA 1
ATOM 699 C C . ARG A 1 88 ? 19.587 -16.888 -7.094 1.00 87.12 88 ARG A C 1
ATOM 701 O O . ARG A 1 88 ? 19.939 -17.793 -6.342 1.00 87.12 88 ARG A O 1
ATOM 708 N N . ALA A 1 89 ? 19.982 -16.805 -8.363 1.00 87.75 89 ALA A N 1
ATOM 709 C CA . ALA A 1 89 ? 20.917 -17.742 -8.979 1.00 87.75 89 ALA A CA 1
ATOM 710 C C . ALA A 1 89 ? 22.397 -17.407 -8.714 1.00 87.75 89 ALA A C 1
ATOM 712 O O . ALA A 1 89 ? 23.251 -18.258 -8.969 1.00 87.75 89 ALA A O 1
ATOM 713 N N . VAL A 1 90 ? 22.692 -16.189 -8.243 1.00 76.56 90 VAL A N 1
ATOM 714 C CA . VAL A 1 90 ? 24.034 -15.715 -7.853 1.00 76.56 90 VAL A CA 1
ATOM 715 C C . VAL A 1 90 ? 24.327 -16.098 -6.407 1.00 76.56 90 VAL A C 1
ATOM 717 O O . VAL A 1 90 ? 25.448 -16.599 -6.165 1.00 76.56 90 VAL A O 1
#

Foldseek 3Di:
DVPQLVVVCVVVCPDPDPVSNVVSVVVVLVVLLLVLLVCCVPPVPVSQVVVVVNDPDGSVPPDHDDDDCVPDDPVVVVVSVVVVVVVVVD

Sequence (90 aa):
FADWYVELTKEVLYSDNEEDKVITRSVLLYTLDKILRLLHPIMPFVTEEIFGQISEGSIVTAAYPTVNLAFEDLAAHTGVESLKDLIRAV